Protein AF-A0A2H9L4N1-F1 (afdb_monomer_lite)

Secondary structure (DSSP, 8-state):
--S--------------GGGHHHHHHHHHHH-SSSS------------HHHHHHHH-

Sequence (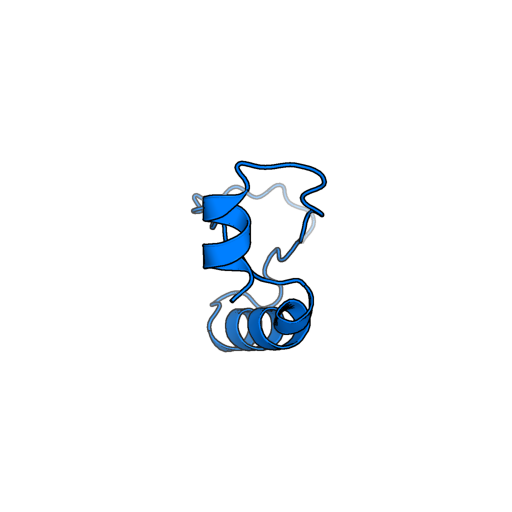57 aa):
KGKLTRKKEAVLLLKAAERNYGRIEREIRRLHSYEVPEIIAFKVEKGYAPYLRWVGG

Radius of gyration: 14.99 Å; chains: 1; bounding box: 40×24×30 Å

pLDDT: mean 95.22, std 5.82, range [61.47, 98.44]

Structure (mmCIF, N/CA/C/O backbone):
data_AF-A0A2H9L4N1-F1
#
_entry.id   AF-A0A2H9L4N1-F1
#
loop_
_atom_site.group_PDB
_atom_site.id
_atom_site.type_symbol
_atom_site.label_atom_id
_atom_site.label_alt_id
_atom_site.label_comp_id
_atom_site.label_asym_id
_atom_site.label_entity_id
_atom_site.label_seq_id
_atom_site.pdbx_PDB_ins_code
_atom_site.Cartn_x
_atom_site.Cartn_y
_atom_site.Cartn_z
_atom_site.occupancy
_atom_site.B_iso_or_equiv
_atom_site.auth_seq_id
_atom_site.auth_comp_id
_atom_site.auth_asym_id
_atom_site.auth_atom_id
_atom_site.pdbx_PDB_model_num
ATOM 1 N N . LYS A 1 1 ? -21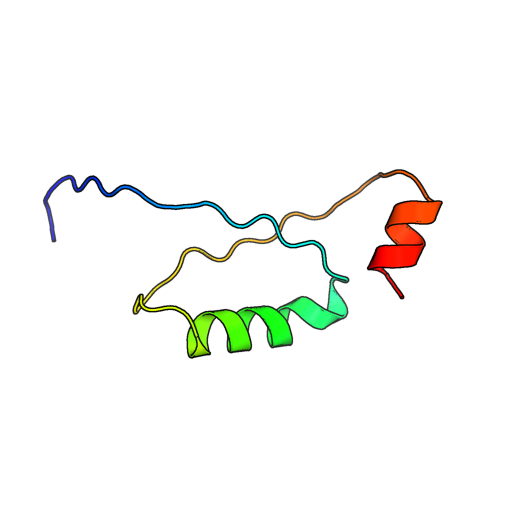.548 5.122 14.577 1.00 61.47 1 LYS A N 1
ATOM 2 C CA . LYS A 1 1 ? -22.135 5.564 13.286 1.00 61.47 1 LYS A CA 1
ATOM 3 C C . LYS A 1 1 ? -22.765 6.942 13.469 1.00 61.47 1 LYS A C 1
ATOM 5 O O . LYS A 1 1 ? -23.290 7.191 14.547 1.00 61.47 1 LYS A O 1
ATOM 10 N N . GLY A 1 2 ? -22.636 7.825 12.472 1.00 80.56 2 GLY A N 1
ATOM 11 C CA . GLY A 1 2 ? -23.189 9.191 12.489 1.00 80.56 2 GLY A CA 1
ATOM 12 C C . GLY A 1 2 ? -22.382 10.243 13.262 1.00 80.56 2 GLY A C 1
ATOM 13 O O . GLY A 1 2 ? -22.866 11.349 13.455 1.00 80.56 2 GLY A O 1
ATOM 14 N N . LYS A 1 3 ? -21.168 9.919 13.724 1.00 87.31 3 LYS A N 1
ATOM 15 C CA . LYS A 1 3 ? -20.309 10.847 14.472 1.00 87.31 3 LYS A CA 1
ATOM 16 C C . LYS A 1 3 ? -18.960 10.970 13.784 1.00 87.31 3 LYS A C 1
ATOM 18 O O . LYS A 1 3 ? -18.367 9.951 13.422 1.00 87.31 3 LYS A O 1
ATOM 23 N N . LEU A 1 4 ? -18.476 12.203 13.651 1.00 92.12 4 LEU A N 1
ATOM 24 C CA . LEU A 1 4 ? -17.096 12.458 13.264 1.00 92.12 4 LEU A CA 1
ATOM 25 C C . LEU A 1 4 ? -16.178 11.749 14.263 1.00 92.12 4 LEU A C 1
ATOM 27 O O . LEU A 1 4 ? -16.365 11.843 15.476 1.00 92.12 4 LEU A O 1
ATOM 31 N N . THR A 1 5 ? -15.214 11.002 13.744 1.00 91.56 5 THR A N 1
ATOM 32 C CA . THR A 1 5 ? -14.257 10.250 14.554 1.00 91.56 5 THR A CA 1
ATOM 33 C C . THR A 1 5 ? -12.851 10.619 14.124 1.00 91.56 5 THR A C 1
ATOM 35 O O . THR A 1 5 ? -12.598 10.876 12.951 1.00 91.56 5 THR A O 1
ATOM 38 N N . ARG A 1 6 ? -11.936 10.667 15.092 1.00 93.44 6 ARG A N 1
ATOM 39 C CA . ARG A 1 6 ? -10.525 10.964 14.864 1.00 93.44 6 ARG A CA 1
ATOM 40 C C . ARG A 1 6 ? -9.689 9.940 15.615 1.00 93.44 6 ARG A C 1
ATOM 42 O O . ARG A 1 6 ? -9.910 9.727 16.805 1.00 93.44 6 ARG A O 1
ATOM 49 N N . LYS A 1 7 ? -8.745 9.313 14.922 1.00 93.50 7 LYS A N 1
ATOM 50 C CA . LYS A 1 7 ? -7.780 8.367 15.488 1.00 93.50 7 LYS A CA 1
ATOM 51 C C . LYS A 1 7 ? -6.385 8.711 14.975 1.00 93.50 7 LYS A C 1
ATOM 53 O O . LYS A 1 7 ? -6.250 9.341 13.930 1.00 93.50 7 LYS A O 1
ATOM 58 N N . LYS A 1 8 ? -5.359 8.356 15.748 1.00 96.25 8 LYS A N 1
ATOM 59 C CA . LYS A 1 8 ? -3.967 8.410 15.290 1.00 96.25 8 LYS A CA 1
ATOM 60 C C . LYS A 1 8 ? -3.646 7.077 14.638 1.00 96.25 8 LYS A C 1
ATOM 62 O O . LYS A 1 8 ? -3.865 6.041 15.258 1.00 96.25 8 LYS A O 1
ATOM 67 N N . GLU A 1 9 ? -3.138 7.123 13.419 1.00 96.12 9 GLU A N 1
ATOM 68 C CA . GLU A 1 9 ? -2.853 5.947 12.603 1.00 96.12 9 GLU A CA 1
ATOM 69 C C . GLU A 1 9 ? -1.533 6.158 11.863 1.00 96.12 9 GLU A C 1
ATOM 71 O O . GLU A 1 9 ? -1.042 7.286 11.758 1.00 96.12 9 GLU A O 1
ATOM 76 N N . ALA A 1 10 ? -0.951 5.068 11.374 1.00 95.81 10 ALA A N 1
ATOM 77 C CA . ALA A 1 10 ? 0.203 5.109 10.490 1.00 95.81 10 ALA A CA 1
ATOM 78 C C . ALA A 1 10 ? -0.237 4.705 9.082 1.00 95.81 10 ALA A C 1
ATOM 80 O O . ALA A 1 10 ? -0.979 3.740 8.916 1.00 95.81 10 ALA A O 1
ATOM 81 N N . VAL A 1 11 ? 0.255 5.423 8.074 1.00 96.56 11 VAL A N 1
ATOM 82 C CA . VAL A 1 11 ? 0.050 5.063 6.668 1.00 96.56 11 VAL A CA 1
ATOM 83 C C . VAL A 1 11 ? 1.207 4.184 6.214 1.00 96.56 11 VAL A C 1
ATOM 85 O O . VAL A 1 11 ? 2.374 4.539 6.386 1.00 96.56 11 VAL A O 1
ATOM 88 N N . LEU A 1 12 ? 0.887 3.042 5.609 1.00 97.12 12 LEU A N 1
ATOM 89 C CA . LEU A 1 12 ? 1.873 2.116 5.068 1.00 97.12 12 LEU A CA 1
ATOM 90 C C . LEU A 1 12 ? 1.996 2.293 3.549 1.00 97.12 12 LEU A C 1
ATOM 92 O O . LEU A 1 12 ? 1.025 2.128 2.817 1.00 97.12 12 LEU A O 1
ATOM 96 N N . LEU A 1 13 ? 3.207 2.580 3.062 1.00 97.75 13 LEU A N 1
ATOM 97 C CA . LEU A 1 13 ? 3.501 2.689 1.627 1.00 97.75 13 LEU A CA 1
ATOM 98 C C . LEU A 1 13 ? 4.225 1.443 1.112 1.00 97.75 13 LEU A C 1
ATOM 100 O O . LEU A 1 13 ? 5.460 1.367 1.145 1.00 97.75 13 LEU A O 1
ATOM 104 N N . LEU A 1 14 ? 3.453 0.495 0.587 1.00 97.00 14 LEU A N 1
ATOM 105 C CA . LEU A 1 14 ? 3.944 -0.758 0.010 1.00 97.00 14 LEU A CA 1
ATOM 106 C C . LEU A 1 14 ? 4.325 -0.585 -1.466 1.00 97.00 14 LEU A C 1
ATOM 108 O O . LEU A 1 14 ? 3.660 0.131 -2.210 1.00 97.00 14 LEU A O 1
ATOM 112 N N . LYS A 1 15 ? 5.401 -1.253 -1.892 1.00 97.69 15 LYS A N 1
ATOM 113 C CA . LYS A 1 15 ? 5.813 -1.340 -3.299 1.00 97.69 15 LYS A CA 1
ATOM 114 C C . LYS A 1 15 ? 5.731 -2.801 -3.695 1.00 97.69 15 LYS A C 1
ATOM 116 O O . LYS A 1 15 ? 6.315 -3.649 -3.026 1.00 97.69 15 LYS A O 1
ATOM 121 N N . ALA A 1 16 ? 4.989 -3.088 -4.752 1.00 96.00 16 ALA A N 1
ATOM 122 C CA . ALA A 1 16 ? 4.787 -4.443 -5.225 1.00 96.00 16 ALA A CA 1
ATOM 123 C C . ALA A 1 16 ? 4.528 -4.448 -6.728 1.00 96.00 16 ALA A C 1
ATOM 125 O O . ALA A 1 16 ? 3.977 -3.495 -7.275 1.00 96.00 16 ALA A O 1
ATOM 126 N N . ALA A 1 17 ? 4.889 -5.552 -7.379 1.00 96.19 17 ALA A N 1
ATOM 127 C CA . ALA A 1 17 ? 4.418 -5.837 -8.723 1.00 96.19 17 ALA A CA 1
ATOM 128 C C . ALA A 1 17 ? 2.896 -6.059 -8.726 1.00 96.19 17 ALA A C 1
ATOM 130 O O . ALA A 1 17 ? 2.364 -6.726 -7.836 1.00 96.19 17 ALA A O 1
ATOM 131 N N . GLU A 1 18 ? 2.218 -5.567 -9.763 1.00 95.75 18 GLU A N 1
ATOM 132 C CA . GLU A 1 18 ? 0.756 -5.629 -9.925 1.00 95.75 18 GLU A CA 1
ATOM 133 C C . GLU A 1 18 ? 0.195 -7.047 -9.740 1.00 95.75 18 GLU A C 1
ATOM 135 O O . GLU A 1 18 ? -0.764 -7.253 -8.998 1.00 95.75 18 GLU A O 1
ATOM 140 N N . ARG A 1 19 ? 0.876 -8.052 -10.308 1.00 96.31 19 ARG A N 1
ATOM 141 C CA . ARG A 1 19 ? 0.516 -9.477 -10.194 1.00 96.31 19 ARG A CA 1
ATOM 142 C C . ARG A 1 19 ? 0.383 -9.994 -8.754 1.00 96.31 19 ARG A C 1
ATOM 144 O O . ARG A 1 19 ? -0.262 -11.013 -8.529 1.00 96.31 19 ARG A O 1
ATOM 151 N N . ASN A 1 20 ? 0.991 -9.318 -7.778 1.00 96.94 20 ASN A N 1
ATOM 152 C CA . ASN A 1 20 ? 0.963 -9.719 -6.372 1.00 96.94 20 ASN A CA 1
ATOM 153 C C . ASN A 1 20 ? -0.166 -9.055 -5.569 1.00 96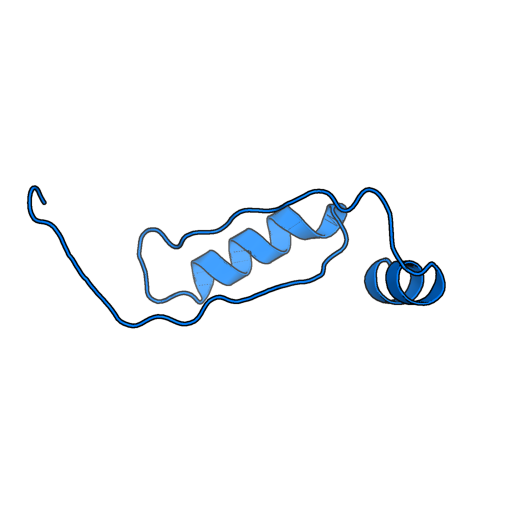.94 20 ASN A C 1
ATOM 155 O O . ASN A 1 20 ? -0.358 -9.431 -4.410 1.00 96.94 20 ASN A O 1
ATOM 159 N N . TYR A 1 21 ? -0.913 -8.105 -6.146 1.00 97.25 21 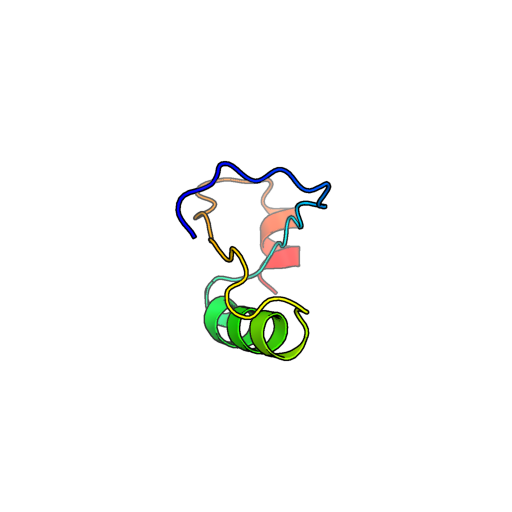TYR A N 1
ATOM 160 C CA . TYR A 1 21 ? -1.903 -7.307 -5.416 1.00 97.25 21 TYR A CA 1
ATOM 161 C C . TYR A 1 21 ? -2.909 -8.174 -4.649 1.00 97.25 21 TYR A C 1
ATOM 163 O O . TYR A 1 21 ? -3.004 -8.057 -3.431 1.00 97.25 21 TYR A O 1
ATOM 171 N N . GLY A 1 22 ? -3.574 -9.123 -5.318 1.00 98.12 22 GLY A N 1
ATOM 172 C CA . GLY A 1 22 ? -4.599 -9.953 -4.670 1.00 98.12 22 GLY A CA 1
ATOM 173 C C . GLY A 1 22 ? -4.062 -10.825 -3.527 1.00 98.12 22 GLY A C 1
ATOM 174 O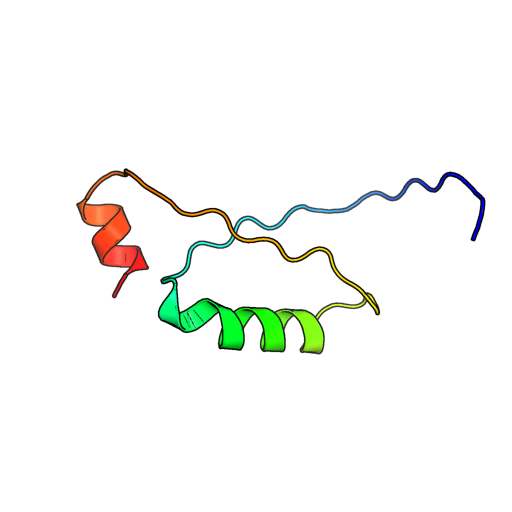 O . GLY A 1 22 ? -4.772 -11.104 -2.560 1.00 98.12 22 GLY A O 1
ATOM 175 N N . ARG A 1 23 ? -2.787 -11.239 -3.586 1.00 98.25 23 ARG A N 1
ATOM 176 C CA . ARG A 1 23 ? -2.139 -11.943 -2.467 1.00 98.25 23 ARG A CA 1
ATOM 177 C C . ARG A 1 23 ? -1.865 -10.988 -1.306 1.00 98.25 23 ARG A C 1
ATOM 179 O O . ARG A 1 23 ? -2.108 -11.361 -0.164 1.00 98.25 23 ARG A O 1
ATOM 186 N N . ILE A 1 24 ? -1.365 -9.789 -1.596 1.00 98.00 24 ILE A N 1
ATOM 187 C CA . ILE A 1 24 ? -1.040 -8.774 -0.587 1.00 98.00 24 ILE A CA 1
ATOM 188 C C . ILE A 1 24 ? -2.306 -8.297 0.126 1.00 98.00 24 ILE A C 1
ATOM 190 O O . ILE A 1 24 ? -2.335 -8.301 1.351 1.00 98.00 24 ILE A O 1
ATOM 194 N N . GLU A 1 25 ? -3.362 -7.954 -0.614 1.00 98.38 25 GLU A N 1
ATOM 195 C CA . GLU A 1 25 ? -4.644 -7.520 -0.047 1.00 98.38 25 GLU A CA 1
ATOM 196 C C . GLU A 1 25 ? -5.203 -8.566 0.925 1.00 98.38 25 GLU A C 1
ATOM 198 O O . GLU A 1 25 ? -5.581 -8.239 2.051 1.00 98.38 25 GLU A O 1
ATOM 203 N N . ARG A 1 26 ? -5.194 -9.845 0.526 1.00 98.44 26 ARG A N 1
ATOM 204 C CA . ARG 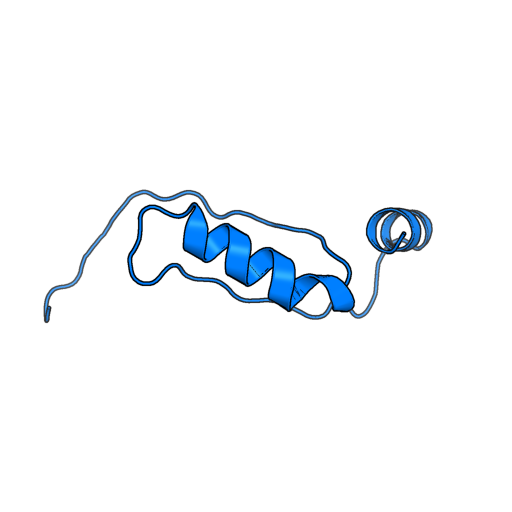A 1 26 ? -5.649 -10.947 1.379 1.00 98.44 26 ARG A CA 1
ATOM 205 C C . ARG A 1 26 ? -4.839 -11.053 2.672 1.00 98.44 26 ARG A C 1
ATOM 207 O O . ARG A 1 26 ? -5.431 -11.230 3.733 1.00 98.44 26 ARG A O 1
ATOM 214 N N . GLU A 1 27 ? -3.513 -10.943 2.602 1.00 98.38 27 GLU A N 1
ATOM 215 C CA . GLU A 1 27 ? -2.672 -10.996 3.804 1.00 98.38 27 GLU A CA 1
ATOM 216 C C . GLU A 1 27 ? -2.862 -9.771 4.700 1.00 98.38 27 GLU A C 1
ATOM 218 O O . GLU A 1 27 ? -2.938 -9.929 5.917 1.00 98.38 27 GLU A O 1
ATOM 223 N N . ILE A 1 28 ? -3.011 -8.571 4.127 1.00 98.06 28 ILE A N 1
ATOM 224 C CA . ILE A 1 28 ? -3.335 -7.369 4.905 1.00 98.06 28 ILE A CA 1
ATOM 225 C C . ILE A 1 28 ? -4.658 -7.590 5.634 1.00 98.06 28 ILE A C 1
ATOM 227 O O . ILE A 1 28 ? -4.696 -7.450 6.848 1.00 98.06 28 ILE A O 1
ATOM 231 N N . ARG A 1 29 ? -5.721 -8.022 4.945 1.00 98.12 29 ARG A N 1
ATOM 232 C CA . ARG A 1 29 ? -7.026 -8.294 5.575 1.00 98.12 29 ARG A CA 1
ATOM 233 C C . ARG A 1 29 ? -6.954 -9.353 6.675 1.00 98.12 29 ARG A C 1
ATOM 235 O O . ARG A 1 29 ? -7.675 -9.245 7.658 1.00 98.12 29 ARG A O 1
ATOM 242 N N . ARG A 1 30 ? -6.097 -10.367 6.522 1.00 98.31 30 ARG A N 1
ATOM 243 C CA . ARG A 1 30 ? -5.901 -11.418 7.532 1.00 98.31 30 ARG A CA 1
ATOM 244 C C . ARG A 1 30 ? -5.171 -10.909 8.780 1.00 98.31 30 ARG A C 1
ATOM 246 O O . ARG A 1 30 ? -5.425 -11.412 9.869 1.00 98.31 30 ARG A O 1
ATOM 253 N N . LEU A 1 31 ? -4.235 -9.975 8.618 1.00 97.94 31 LEU A N 1
ATOM 254 C CA . LEU A 1 31 ? -3.367 -9.483 9.694 1.00 97.94 31 LEU A CA 1
ATOM 255 C C . LEU A 1 31 ? -3.869 -8.188 10.345 1.00 97.94 31 LEU A C 1
ATOM 257 O O . LEU A 1 31 ? -3.508 -7.899 11.485 1.00 97.94 31 LEU A O 1
ATOM 261 N N . HIS A 1 32 ? -4.648 -7.381 9.627 1.00 97.75 32 HIS A N 1
ATOM 262 C CA . HIS A 1 32 ? -5.071 -6.069 10.094 1.00 97.75 32 HIS A CA 1
ATOM 263 C C . HIS A 1 32 ? -6.129 -6.196 11.191 1.00 97.75 32 HIS A C 1
ATOM 265 O O . HIS A 1 32 ? -7.069 -6.977 11.096 1.00 97.75 32 HIS A O 1
ATOM 271 N N . SER A 1 33 ? -6.022 -5.359 12.219 1.00 96.50 33 SER A N 1
ATOM 272 C CA . SER A 1 33 ? -6.947 -5.340 13.359 1.00 96.50 33 SER A CA 1
ATOM 273 C C . SER A 1 33 ? -8.329 -4.749 13.053 1.00 96.50 33 SER A C 1
ATOM 275 O O . SER A 1 33 ? -9.193 -4.724 13.927 1.00 96.50 33 SER A O 1
ATOM 277 N N . TYR A 1 34 ? -8.537 -4.213 11.849 1.00 96.50 34 TYR A N 1
ATOM 278 C CA . TYR A 1 34 ? -9.767 -3.519 11.478 1.00 96.50 34 TYR A CA 1
ATOM 279 C C . TYR A 1 34 ? -10.625 -4.439 10.629 1.00 96.50 34 TYR A C 1
ATOM 281 O O . TYR A 1 34 ? -10.114 -5.132 9.757 1.00 96.50 34 TYR A O 1
ATOM 289 N N . GLU A 1 35 ? -11.936 -4.382 10.845 1.00 95.06 35 GLU A N 1
ATOM 290 C CA . GLU A 1 35 ? -12.911 -5.114 10.034 1.00 95.06 35 GLU A CA 1
ATOM 291 C C . GLU A 1 35 ? -12.854 -4.684 8.559 1.00 95.06 35 GLU A C 1
ATOM 293 O O . GLU A 1 35 ? -12.934 -5.514 7.656 1.00 95.06 35 GLU A O 1
ATOM 298 N N . VAL A 1 36 ? -12.658 -3.382 8.320 1.00 96.00 36 VAL A N 1
ATOM 299 C CA . VAL A 1 36 ? -12.538 -2.783 6.987 1.00 96.00 36 VAL A CA 1
ATOM 300 C C . VAL A 1 36 ? -11.319 -1.850 6.969 1.00 96.00 36 VAL A C 1
ATOM 302 O O . VAL A 1 36 ? -11.452 -0.674 7.311 1.00 96.00 36 VAL A O 1
ATOM 305 N N . PRO A 1 37 ? -10.113 -2.357 6.655 1.00 97.31 37 PRO A N 1
ATOM 306 C CA . PRO A 1 37 ? -8.927 -1.517 6.495 1.00 97.31 37 PRO A CA 1
ATOM 307 C C . PRO A 1 37 ? -8.972 -0.728 5.176 1.00 97.31 37 PRO A C 1
ATOM 309 O O . PRO A 1 37 ? -9.531 -1.193 4.183 1.00 97.31 37 PRO A O 1
ATOM 312 N N . GLU A 1 38 ? -8.338 0.445 5.140 1.00 97.81 38 GLU A N 1
ATOM 313 C CA . GLU A 1 38 ? -8.122 1.190 3.895 1.00 97.81 38 GLU A CA 1
ATOM 314 C C . GLU A 1 38 ? -6.982 0.541 3.096 1.00 97.81 38 GLU A C 1
ATOM 316 O O . GLU A 1 38 ? -5.827 0.542 3.525 1.00 97.81 38 GLU A O 1
ATOM 321 N N . ILE A 1 39 ? -7.305 -0.040 1.936 1.00 98.12 39 ILE A N 1
ATOM 322 C CA . ILE A 1 39 ? -6.335 -0.675 1.037 1.00 98.12 39 ILE A CA 1
ATOM 323 C C . ILE A 1 39 ? -6.585 -0.165 -0.381 1.00 98.12 39 ILE A C 1
ATOM 325 O O . ILE A 1 39 ? -7.558 -0.546 -1.027 1.00 98.12 39 ILE A O 1
ATOM 329 N N . ILE A 1 40 ? -5.687 0.680 -0.879 1.00 97.81 40 ILE A N 1
ATOM 330 C CA . ILE A 1 40 ? -5.760 1.263 -2.222 1.00 97.81 40 ILE A CA 1
ATOM 331 C C . ILE A 1 40 ? -4.407 1.139 -2.927 1.00 97.81 40 ILE A C 1
ATOM 333 O O . ILE A 1 40 ? -3.356 1.187 -2.287 1.00 97.81 40 ILE A O 1
ATOM 337 N N . ALA A 1 41 ? -4.429 0.960 -4.248 1.00 97.62 41 ALA A N 1
ATOM 338 C CA . ALA A 1 41 ? -3.229 0.864 -5.075 1.00 97.62 41 ALA A CA 1
ATOM 339 C C . ALA A 1 41 ? -3.219 1.954 -6.149 1.00 97.62 41 ALA A C 1
ATOM 341 O O . ALA A 1 41 ? -4.246 2.261 -6.751 1.00 97.62 41 ALA A O 1
ATOM 342 N N . PHE A 1 42 ? -2.032 2.498 -6.413 1.00 97.38 42 PHE A N 1
ATOM 343 C CA . PHE A 1 42 ? -1.790 3.464 -7.479 1.00 97.38 42 PHE A CA 1
ATOM 344 C C . PHE A 1 42 ? -0.849 2.854 -8.510 1.00 97.38 42 PHE A C 1
ATOM 346 O O . PHE A 1 42 ? 0.159 2.238 -8.154 1.00 97.38 42 PHE A O 1
ATOM 353 N N . LYS A 1 43 ? -1.156 3.050 -9.794 1.00 95.62 43 LYS A N 1
ATOM 354 C CA . LYS A 1 43 ? -0.272 2.624 -10.875 1.00 95.62 43 LYS A CA 1
ATOM 355 C C . LYS A 1 43 ? 0.935 3.561 -10.965 1.00 95.62 43 LYS A C 1
ATOM 357 O O . LYS A 1 43 ? 0.786 4.780 -11.006 1.00 95.62 43 LYS A O 1
ATOM 362 N N . VAL A 1 44 ? 2.136 2.986 -10.995 1.00 96.12 44 VAL A N 1
ATOM 363 C CA . VAL A 1 44 ? 3.390 3.728 -11.182 1.00 96.12 44 VAL A CA 1
ATOM 364 C C . VAL A 1 44 ? 3.724 3.750 -12.671 1.00 96.12 44 VAL A C 1
ATOM 366 O O . VAL A 1 44 ? 4.166 2.746 -13.219 1.00 96.12 44 VAL A O 1
ATOM 369 N N . GLU A 1 45 ? 3.515 4.894 -13.326 1.00 96.12 45 GLU A N 1
ATOM 370 C CA . GLU A 1 45 ? 3.745 5.045 -14.774 1.00 96.12 45 GLU A CA 1
ATOM 371 C C . GLU A 1 45 ? 5.232 5.189 -15.140 1.00 96.12 45 GLU A C 1
ATOM 373 O O . GLU A 1 45 ? 5.668 4.749 -16.202 1.00 96.12 45 GLU A O 1
ATOM 378 N N . LYS A 1 46 ? 6.034 5.824 -14.274 1.00 96.50 46 LYS A N 1
ATOM 379 C CA . LYS A 1 46 ? 7.475 6.043 -14.483 1.00 96.50 46 LYS A CA 1
ATOM 380 C C . LYS A 1 46 ? 8.225 5.988 -13.156 1.00 96.50 46 LYS A C 1
ATOM 382 O O . LYS A 1 46 ? 7.690 6.342 -12.110 1.00 96.50 46 LYS A O 1
ATOM 387 N N . GLY A 1 47 ? 9.490 5.587 -13.210 1.00 96.31 47 GLY A N 1
ATOM 388 C CA . GLY A 1 47 ? 10.374 5.527 -12.051 1.00 96.31 47 GLY A CA 1
ATOM 389 C C . GLY A 1 47 ? 11.805 5.190 -12.455 1.00 96.31 47 GLY A C 1
ATOM 390 O O . GLY A 1 47 ? 12.086 4.898 -13.617 1.00 96.31 47 GLY A O 1
ATOM 391 N N . TYR A 1 48 ? 12.724 5.234 -11.493 1.00 98.31 48 TYR A N 1
ATOM 392 C CA . TYR A 1 48 ? 14.120 4.884 -11.735 1.00 98.31 48 TYR A CA 1
ATOM 393 C C . TYR A 1 48 ? 14.241 3.402 -12.127 1.00 98.31 48 TYR A C 1
ATOM 395 O O . TYR A 1 48 ? 13.918 2.515 -11.337 1.00 98.31 48 TYR A O 1
ATOM 403 N N . ALA A 1 49 ? 14.691 3.128 -13.355 1.00 97.31 49 ALA A N 1
ATOM 404 C CA . ALA A 1 49 ? 14.580 1.800 -13.962 1.00 97.31 49 ALA A CA 1
ATOM 405 C C . ALA A 1 49 ? 15.230 0.657 -13.149 1.00 97.31 49 ALA A C 1
ATOM 407 O O . ALA A 1 49 ? 14.599 -0.394 -13.025 1.00 97.31 49 ALA A O 1
ATOM 408 N N . PRO A 1 50 ? 16.426 0.814 -12.545 1.00 98.00 50 PRO A N 1
ATOM 409 C CA . PRO A 1 50 ? 16.992 -0.216 -11.673 1.00 98.00 50 PRO A CA 1
ATOM 410 C C . PRO A 1 50 ? 16.115 -0.536 -10.457 1.00 98.00 50 PRO A C 1
ATOM 412 O O . PRO A 1 50 ? 15.976 -1.702 -10.098 1.00 98.00 50 PRO A O 1
ATOM 415 N N . TYR A 1 51 ? 15.471 0.471 -9.863 1.00 97.69 51 TYR A N 1
ATOM 416 C CA . TYR A 1 51 ? 14.574 0.272 -8.725 1.00 97.69 51 TYR A CA 1
ATOM 417 C C . TYR A 1 51 ? 13.293 -0.458 -9.131 1.00 97.69 51 TYR A C 1
ATOM 419 O O . TYR A 1 51 ? 12.870 -1.386 -8.448 1.00 97.69 51 TYR A O 1
ATOM 427 N N . LEU A 1 52 ? 12.700 -0.090 -10.272 1.00 96.81 52 LEU A N 1
ATOM 428 C CA . LEU A 1 52 ? 11.509 -0.777 -10.779 1.00 96.81 52 LEU A CA 1
ATOM 429 C C . LEU A 1 52 ? 11.794 -2.242 -11.124 1.00 96.81 52 LEU A C 1
ATOM 431 O O . LEU A 1 52 ? 10.949 -3.088 -10.850 1.00 96.81 52 LEU A O 1
ATOM 435 N N . ARG A 1 53 ? 12.986 -2.558 -11.652 1.00 95.44 53 ARG A N 1
ATOM 436 C CA . ARG A 1 53 ? 13.424 -3.952 -11.839 1.00 95.44 53 ARG A CA 1
ATOM 437 C C . ARG A 1 53 ? 13.554 -4.689 -10.507 1.00 95.44 53 ARG A C 1
ATOM 439 O O . ARG A 1 53 ? 13.025 -5.781 -10.378 1.00 95.44 53 ARG A O 1
ATOM 446 N N . TRP A 1 54 ? 14.175 -4.070 -9.502 1.00 96.50 54 TRP A N 1
ATOM 447 C CA . TRP A 1 54 ? 14.300 -4.667 -8.168 1.00 96.50 54 TRP A CA 1
ATOM 448 C C . TRP A 1 54 ? 12.938 -4.954 -7.507 1.00 96.50 54 TRP A C 1
ATOM 450 O O . TRP A 1 54 ? 12.751 -6.026 -6.940 1.00 96.50 54 TRP A O 1
ATOM 460 N N . VAL A 1 55 ? 11.962 -4.042 -7.617 1.00 95.44 55 VAL A N 1
ATOM 461 C CA . VAL A 1 55 ? 10.588 -4.268 -7.116 1.00 95.44 55 VAL A CA 1
ATOM 462 C C . VAL A 1 55 ? 9.839 -5.307 -7.958 1.00 95.44 55 VAL A C 1
ATOM 464 O O . VAL A 1 55 ? 9.051 -6.095 -7.431 1.00 95.44 55 VAL A O 1
ATOM 467 N N . GLY A 1 56 ? 10.038 -5.265 -9.276 1.00 89.31 56 GLY A N 1
ATOM 468 C CA . GLY A 1 56 ? 9.348 -6.097 -10.254 1.00 89.31 56 GLY A CA 1
ATOM 469 C C . GLY A 1 56 ? 9.734 -7.573 -10.203 1.00 89.31 56 GLY A C 1
ATOM 470 O O . GLY A 1 56 ? 8.905 -8.396 -10.606 1.00 89.31 56 GLY A O 1
ATOM 471 N N . GLY A 1 57 ? 10.910 -7.895 -9.657 1.00 79.62 57 GLY A N 1
ATOM 472 C CA . GLY A 1 57 ? 11.517 -9.226 -9.717 1.00 79.62 57 GLY A CA 1
ATOM 473 C C . GLY A 1 57 ? 12.291 -9.440 -11.007 1.00 79.62 57 GLY A C 1
ATOM 474 O O . GLY A 1 57 ? 11.757 -9.066 -12.075 1.00 79.62 57 GLY A O 1
#

Foldseek 3Di:
DPDDDDDDDDDDDDQADPVCLVVVVVVCCVPPPDVDDDDDDDDDPDDDVVVCVVRND